Protein AF-G3AGZ5-F1 (afdb_monomer_lite)

Organism: Spathaspora passalidarum (strain NRRL Y-27907 / 11-Y1) (NCBI:txid619300)

Secondary structure (DSSP, 8-state):
---------------------------------------------PPPPP---TTT--SHHHHHHHH-TTGGGGTGGGTT-HHHHHH--HHHHHHTT--HHHHHHHHHHHHHHHTT-

InterPro domains:
  IPR019083 Small ribosomal subunit protein mS41, SAM domain [PF09597] (49-116)
  IPR019083 Small ribosomal subunit protein mS41, SAM domain [SM01238] (60-116)
  IPR039603 Small ribosomal subunit protein mS41 [PTHR28235] (26-116)

pLDDT: mean 77.02, std 18.62, range [36.03, 98.06]

Structure (mmCIF, N/CA/C/O backbone):
data_AF-G3AGZ5-F1
#
_entry.id   AF-G3AGZ5-F1
#
loop_
_atom_site.group_PDB
_atom_site.id
_atom_site.type_symbol
_atom_site.label_atom_id
_atom_site.label_alt_id
_atom_site.label_comp_id
_atom_site.label_asym_id
_atom_site.label_entity_id
_atom_site.label_seq_id
_atom_site.pdbx_PDB_ins_code
_atom_site.Cartn_x
_atom_site.Cartn_y
_atom_site.Cartn_z
_atom_site.occupancy
_atom_site.B_iso_or_equiv
_atom_site.auth_seq_id
_atom_site.auth_comp_id
_atom_site.auth_asym_id
_atom_site.auth_atom_id
_atom_site.pdbx_PDB_model_num
ATOM 1 N N . MET A 1 1 ? -22.542 43.946 63.167 1.00 36.03 1 MET A N 1
ATOM 2 C CA . MET A 1 1 ? -23.069 42.573 63.010 1.00 36.03 1 MET A CA 1
ATOM 3 C C . MET A 1 1 ? -21.912 41.630 62.716 1.00 36.03 1 MET A C 1
ATOM 5 O O . MET A 1 1 ? -21.098 41.969 61.873 1.00 36.03 1 MET A O 1
ATOM 9 N N . ASN A 1 2 ? -21.903 40.486 63.411 1.00 37.94 2 ASN A N 1
ATOM 10 C CA . ASN A 1 2 ? -21.143 39.243 63.182 1.00 37.94 2 ASN A CA 1
ATOM 11 C C . ASN A 1 2 ? -19.626 39.276 63.493 1.00 37.94 2 ASN A C 1
ATOM 13 O O . ASN A 1 2 ? -18.883 40.023 62.878 1.00 37.94 2 ASN A O 1
ATOM 17 N N . MET A 1 3 ? -19.170 38.638 64.589 1.00 41.66 3 MET A N 1
ATOM 18 C CA . MET A 1 3 ? -18.878 37.186 64.755 1.00 41.66 3 MET A CA 1
ATOM 19 C C . MET A 1 3 ? -17.578 36.803 63.998 1.00 41.66 3 MET A C 1
ATOM 21 O O . MET A 1 3 ? -17.454 37.169 62.846 1.00 41.66 3 MET A O 1
ATOM 25 N N . ILE A 1 4 ? -16.565 36.072 64.492 1.00 48.47 4 ILE A N 1
ATOM 26 C CA . ILE A 1 4 ? -16.442 35.106 65.591 1.00 48.47 4 ILE A CA 1
ATOM 27 C C . ILE A 1 4 ? -14.947 34.675 65.712 1.00 48.47 4 ILE A C 1
ATO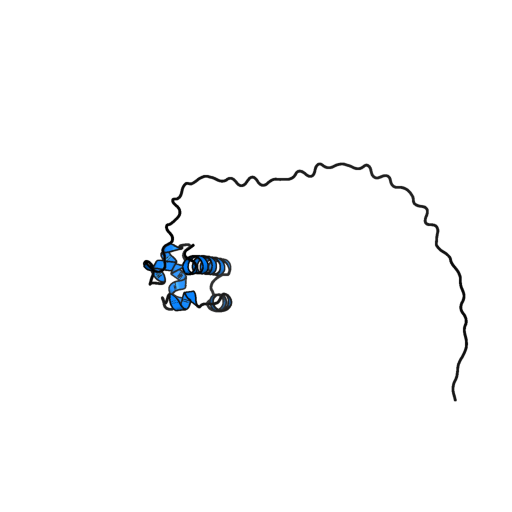M 29 O O . ILE A 1 4 ? -14.278 34.496 64.704 1.00 48.47 4 ILE A O 1
ATOM 33 N N . ARG A 1 5 ? -14.498 34.485 66.963 1.00 43.72 5 ARG A N 1
ATOM 34 C CA . ARG A 1 5 ? -13.606 33.454 67.567 1.00 43.72 5 ARG A CA 1
ATOM 35 C C . ARG A 1 5 ? -12.167 33.175 67.082 1.00 43.72 5 ARG A C 1
ATOM 37 O O . ARG A 1 5 ? -11.874 32.886 65.931 1.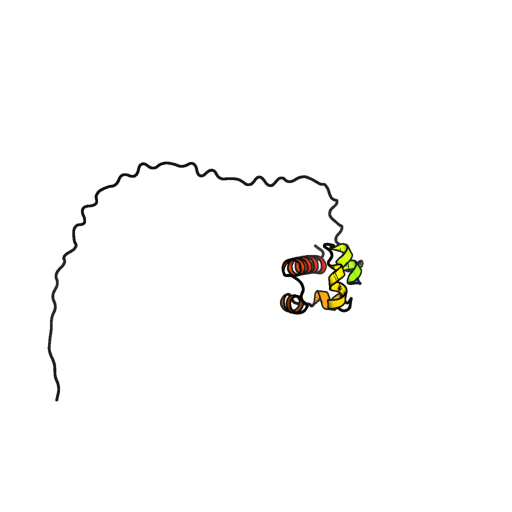00 43.72 5 ARG A O 1
ATOM 44 N N . SER A 1 6 ? -11.321 33.094 68.113 1.00 51.09 6 SER A N 1
ATOM 45 C CA . SER A 1 6 ? -10.044 32.388 68.217 1.00 51.09 6 SER A CA 1
ATOM 46 C C . SER A 1 6 ? -10.125 30.896 67.857 1.00 51.09 6 SER A C 1
ATOM 48 O O . SER A 1 6 ? -11.192 30.296 67.971 1.00 51.09 6 SER A O 1
ATOM 50 N N . LEU A 1 7 ? -8.976 30.274 67.556 1.00 51.97 7 LEU A N 1
ATOM 51 C CA . LEU A 1 7 ? -8.409 29.223 68.417 1.00 51.97 7 LEU A CA 1
ATOM 52 C C . LEU A 1 7 ? -6.987 28.833 67.974 1.00 51.97 7 LEU A C 1
ATOM 54 O O . LEU A 1 7 ? -6.756 28.423 66.840 1.00 51.97 7 LEU A O 1
ATOM 58 N N . VAL A 1 8 ? -6.063 28.887 68.930 1.00 54.06 8 VAL A N 1
ATOM 59 C CA . VAL A 1 8 ? -4.791 28.158 68.933 1.00 54.06 8 VAL A CA 1
ATOM 60 C C . VAL A 1 8 ? -5.085 26.659 69.086 1.00 54.06 8 VAL A C 1
ATOM 62 O O . VAL A 1 8 ? -5.826 26.259 69.982 1.00 54.06 8 VAL A O 1
ATOM 65 N N . ARG A 1 9 ? -4.473 25.818 68.251 1.00 45.97 9 ARG A N 1
ATOM 66 C CA . ARG A 1 9 ? -4.246 24.382 68.500 1.00 45.97 9 ARG A CA 1
ATOM 67 C C . ARG A 1 9 ? -2.811 24.123 68.041 1.00 45.97 9 ARG A C 1
ATOM 69 O O . ARG A 1 9 ? -2.475 24.459 66.917 1.00 45.97 9 ARG A O 1
ATOM 76 N N . GLY A 1 10 ? -1.879 23.697 68.881 1.00 41.59 10 GLY A N 1
ATOM 77 C CA . GLY A 1 10 ? -1.991 22.567 69.793 1.00 41.59 10 GLY A CA 1
ATOM 78 C C . GLY A 1 10 ? -1.141 21.452 69.194 1.00 41.59 10 GLY A C 1
ATOM 79 O O . GLY A 1 10 ? -1.623 20.683 68.372 1.00 41.59 10 GLY A O 1
ATOM 80 N N . SER A 1 11 ? 0.142 21.458 69.551 1.00 53.00 11 SER A N 1
ATOM 81 C CA . SER A 1 11 ? 1.127 20.430 69.226 1.00 53.00 11 SER A CA 1
ATOM 82 C C . SER A 1 11 ? 0.814 19.159 70.014 1.00 53.00 11 SER A C 1
ATOM 84 O O . SER A 1 11 ? 0.753 19.231 71.238 1.00 53.00 11 SER A O 1
ATOM 86 N N . THR A 1 12 ? 0.661 18.016 69.346 1.00 54.91 12 THR A N 1
ATOM 87 C CA . THR A 1 12 ? 0.907 16.696 69.945 1.00 54.91 12 THR A CA 1
ATOM 88 C C . THR A 1 12 ? 1.393 15.722 68.876 1.00 54.91 12 THR A C 1
ATOM 90 O O . THR A 1 12 ? 0.670 15.306 67.973 1.00 54.91 12 THR A O 1
ATOM 93 N N . SER A 1 13 ? 2.666 15.361 68.995 1.00 52.38 13 SER A N 1
ATOM 94 C CA . SER A 1 13 ? 3.299 14.223 68.345 1.00 52.38 13 SER A CA 1
ATOM 95 C C . SER A 1 13 ? 2.796 12.925 68.975 1.00 52.38 13 SER A C 1
ATOM 97 O O . SER A 1 13 ? 3.013 12.686 70.159 1.00 52.38 13 SER A O 1
ATOM 99 N N . ILE A 1 14 ? 2.167 12.053 68.189 1.00 55.12 14 ILE A N 1
ATOM 100 C CA . ILE A 1 14 ? 1.995 10.641 68.551 1.00 55.12 14 ILE A CA 1
ATOM 101 C C . ILE A 1 14 ? 2.201 9.821 67.278 1.00 55.12 14 ILE A C 1
ATOM 103 O O . ILE A 1 14 ? 1.270 9.563 66.520 1.00 55.12 14 ILE A O 1
ATOM 107 N N . PHE A 1 15 ? 3.451 9.443 67.019 1.00 53.22 15 PHE A N 1
ATOM 108 C CA . PHE A 1 15 ? 3.756 8.390 66.058 1.00 53.22 15 PHE A CA 1
ATOM 109 C C . PHE A 1 15 ? 3.524 7.042 66.751 1.00 53.22 15 PHE A C 1
ATOM 111 O O . PHE A 1 15 ? 4.142 6.796 67.791 1.00 53.22 15 PHE A O 1
ATOM 118 N N . PRO A 1 16 ? 2.671 6.147 66.225 1.00 48.84 16 PRO A N 1
ATOM 119 C CA . PRO A 1 16 ? 2.652 4.779 66.708 1.00 48.84 16 PRO A CA 1
ATOM 120 C C . PRO A 1 16 ? 3.961 4.099 66.290 1.00 48.84 16 PRO A C 1
ATOM 122 O O . PRO A 1 16 ? 4.265 3.966 65.105 1.00 48.84 16 PRO A O 1
ATOM 125 N N . SER A 1 17 ? 4.743 3.676 67.284 1.00 61.06 17 SER A N 1
ATOM 126 C CA . SER A 1 17 ? 5.869 2.762 67.100 1.00 61.06 17 SER A CA 1
ATOM 127 C C . SER A 1 17 ? 5.320 1.404 66.665 1.00 61.06 17 SER A C 1
ATOM 129 O O . SER A 1 17 ? 4.902 0.576 67.477 1.00 61.06 17 SER A O 1
ATOM 131 N N . VAL A 1 18 ? 5.246 1.209 65.350 1.00 60.84 18 VAL A N 1
ATOM 132 C CA . VAL A 1 18 ? 4.915 -0.074 64.739 1.00 60.84 18 VAL A CA 1
ATOM 133 C C . VAL A 1 18 ? 6.125 -0.983 64.925 1.00 60.84 18 VAL A C 1
ATOM 135 O O . VAL A 1 18 ? 7.178 -0.768 64.327 1.00 60.84 18 VAL A O 1
ATOM 138 N N . ARG A 1 19 ? 5.977 -2.008 65.772 1.00 59.19 19 ARG A N 1
ATOM 139 C CA . ARG A 1 19 ? 6.947 -3.101 65.890 1.00 59.19 19 ARG A CA 1
ATOM 140 C C . ARG A 1 19 ? 7.118 -3.754 64.519 1.00 59.19 19 ARG A C 1
ATOM 142 O O . ARG A 1 19 ? 6.216 -4.428 64.028 1.00 59.19 19 ARG A O 1
ATOM 149 N N . GLN A 1 20 ? 8.281 -3.546 63.914 1.00 62.34 20 GLN A N 1
ATOM 150 C CA . GLN A 1 20 ? 8.718 -4.268 62.727 1.00 62.34 20 GLN A CA 1
ATOM 151 C C . GLN A 1 20 ? 8.941 -5.731 63.127 1.00 62.34 20 GLN A C 1
ATOM 153 O O . GLN A 1 20 ? 9.929 -6.064 63.777 1.00 62.34 20 GLN A O 1
ATOM 158 N N . VAL A 1 21 ? 8.000 -6.607 62.777 1.00 61.81 21 VAL A N 1
ATOM 159 C CA . VAL A 1 21 ? 8.248 -8.049 62.763 1.00 61.81 21 VAL A CA 1
ATOM 160 C C . VAL A 1 21 ? 8.985 -8.323 61.462 1.00 61.81 21 VAL A C 1
ATOM 162 O O . VAL A 1 21 ? 8.410 -8.223 60.379 1.00 61.81 21 VAL A O 1
ATOM 165 N N . SER A 1 22 ? 10.281 -8.601 61.562 1.00 63.44 22 SER A N 1
ATOM 166 C CA . SER A 1 22 ? 11.102 -9.002 60.429 1.00 63.44 22 SER A CA 1
ATOM 167 C C . SER A 1 22 ? 10.648 -10.378 59.943 1.00 63.44 22 SER A C 1
ATOM 169 O O . SER A 1 22 ? 11.092 -11.410 60.445 1.00 63.44 22 SER A O 1
ATOM 171 N N . PHE A 1 23 ? 9.761 -10.402 58.955 1.00 61.91 23 PHE A N 1
ATOM 172 C CA . PHE A 1 23 ? 9.577 -11.574 58.113 1.00 61.91 23 PHE A CA 1
ATOM 173 C C . PHE A 1 23 ? 10.809 -11.698 57.211 1.00 61.91 23 PHE A C 1
ATOM 175 O O . PHE A 1 23 ? 10.897 -11.055 56.167 1.00 61.91 23 PHE A O 1
ATOM 182 N N . GLN A 1 24 ? 11.787 -12.504 57.629 1.00 61.97 24 GLN A N 1
ATOM 183 C CA . GLN A 1 24 ? 12.802 -13.015 56.711 1.00 61.97 24 GLN A CA 1
ATOM 184 C C . GLN A 1 24 ? 12.102 -13.945 55.717 1.00 61.97 24 GLN A C 1
ATOM 186 O O . GLN A 1 24 ? 11.768 -15.083 56.038 1.00 61.97 24 GLN A O 1
ATOM 191 N N . GLN A 1 25 ? 11.846 -13.447 54.509 1.00 67.00 25 GLN A N 1
ATOM 192 C CA . GLN A 1 25 ? 11.525 -14.314 53.383 1.00 67.00 25 GLN A CA 1
ATOM 193 C C . GLN A 1 25 ? 12.813 -15.034 52.958 1.00 67.00 25 GLN A C 1
ATOM 195 O O . GLN A 1 25 ? 13.832 -14.365 52.761 1.00 67.00 25 GLN A O 1
ATOM 200 N N . PRO A 1 26 ? 12.811 -16.370 52.792 1.00 62.22 26 PRO A N 1
ATOM 201 C CA . PRO A 1 26 ? 13.914 -17.024 52.114 1.00 62.22 26 PRO A CA 1
ATOM 202 C C . PRO A 1 26 ? 13.911 -16.530 50.667 1.00 62.22 26 PRO A C 1
ATOM 204 O O . PRO A 1 26 ? 12.908 -16.649 49.962 1.00 62.22 26 PRO A O 1
ATOM 207 N N . ALA A 1 27 ? 15.024 -15.946 50.229 1.00 66.62 27 ALA A N 1
ATOM 208 C CA . ALA A 1 27 ? 15.233 -15.610 48.831 1.00 66.62 27 ALA A CA 1
ATOM 209 C C . ALA A 1 27 ? 15.270 -16.917 48.028 1.00 66.62 27 ALA A C 1
ATOM 211 O O . ALA A 1 27 ? 16.311 -17.559 47.898 1.00 66.62 27 ALA A O 1
ATOM 212 N N . ILE A 1 28 ? 14.116 -17.341 47.515 1.00 65.81 28 ILE A N 1
ATOM 213 C CA . ILE A 1 28 ? 14.048 -18.413 46.530 1.00 65.81 28 ILE A CA 1
ATOM 214 C C . ILE A 1 28 ? 14.503 -17.773 45.222 1.00 65.81 28 ILE A C 1
ATOM 216 O O . ILE A 1 28 ? 13.729 -17.122 44.520 1.00 65.81 28 ILE A O 1
ATOM 220 N N . ILE A 1 29 ? 15.800 -17.900 44.944 1.00 65.56 29 ILE A N 1
ATOM 221 C CA . ILE A 1 29 ? 16.421 -17.497 43.685 1.00 65.56 29 ILE A CA 1
ATOM 222 C C . ILE A 1 29 ? 15.859 -18.436 42.617 1.00 65.56 29 ILE A C 1
ATOM 224 O O . ILE A 1 29 ? 16.414 -19.494 42.333 1.00 65.56 29 ILE A O 1
ATOM 228 N N . THR A 1 30 ? 14.697 -18.093 42.069 1.00 66.12 30 THR A N 1
ATOM 229 C CA . THR A 1 30 ? 14.209 -18.751 40.862 1.00 66.12 30 THR A CA 1
ATOM 230 C C . THR A 1 30 ? 15.116 -18.290 39.723 1.00 66.12 30 THR A C 1
ATOM 232 O O . THR A 1 30 ? 15.239 -17.082 39.497 1.00 66.12 30 THR A O 1
ATOM 235 N N . PRO A 1 31 ? 15.817 -19.195 39.016 1.00 62.03 31 PRO A N 1
ATOM 236 C CA . PRO A 1 31 ? 16.508 -18.791 37.811 1.00 62.03 31 PRO A CA 1
ATOM 237 C C . PRO A 1 31 ? 15.424 -18.338 36.836 1.00 62.03 31 PRO A C 1
ATOM 239 O O . PRO A 1 31 ? 14.583 -19.131 36.410 1.00 62.03 31 PRO A O 1
ATOM 242 N N . PHE A 1 32 ? 15.419 -17.044 36.519 1.00 63.94 32 PHE A N 1
ATOM 243 C CA . PHE A 1 32 ? 14.683 -16.506 35.388 1.00 63.94 32 PHE A CA 1
ATOM 244 C C . PHE A 1 32 ? 15.195 -17.248 34.153 1.00 63.94 32 PHE A C 1
ATOM 246 O O . PHE A 1 32 ? 16.249 -16.925 33.607 1.00 63.94 32 PHE A O 1
ATOM 253 N N . SER A 1 33 ? 14.504 -18.323 33.776 1.00 64.88 33 SER A N 1
ATOM 254 C CA . SER A 1 33 ? 14.775 -19.042 32.543 1.00 64.88 33 SER A CA 1
ATOM 255 C C . SER A 1 33 ? 14.459 -18.069 31.417 1.00 64.88 33 SER A C 1
ATOM 257 O O . SER A 1 33 ? 13.303 -17.855 31.050 1.00 64.88 33 SER A O 1
ATOM 259 N N . ALA A 1 34 ? 15.499 -17.390 30.936 1.00 64.75 34 ALA A N 1
ATOM 260 C CA . ALA A 1 34 ? 15.434 -16.571 29.750 1.00 64.75 34 ALA A CA 1
ATOM 261 C C . ALA A 1 34 ? 15.158 -17.521 28.582 1.00 64.75 34 ALA A C 1
ATOM 263 O O . ALA A 1 34 ? 16.075 -18.097 28.002 1.00 64.75 34 ALA A O 1
ATOM 264 N N . TYR A 1 35 ? 13.879 -17.714 28.264 1.00 64.00 35 TYR A N 1
ATOM 265 C CA . TYR A 1 35 ? 13.452 -18.339 27.022 1.00 64.00 35 TYR A CA 1
ATOM 266 C C . TYR A 1 35 ? 13.900 -17.439 25.868 1.00 64.00 35 TYR A C 1
ATOM 268 O O . TYR A 1 35 ? 13.162 -16.575 25.387 1.00 64.00 35 TYR A O 1
ATOM 276 N N . THR A 1 36 ? 15.142 -17.614 25.428 1.00 68.00 36 THR A N 1
ATOM 277 C CA . THR A 1 36 ? 15.618 -17.066 24.168 1.00 68.00 36 THR A CA 1
ATOM 278 C C . THR A 1 36 ? 14.890 -17.837 23.076 1.00 68.00 36 THR A C 1
ATOM 280 O O . THR A 1 36 ? 15.151 -19.007 22.807 1.00 68.00 36 THR A O 1
ATOM 283 N N . ARG A 1 37 ? 13.877 -17.205 22.476 1.00 64.00 37 ARG A N 1
ATOM 284 C CA . ARG A 1 37 ? 13.240 -17.740 21.273 1.00 64.00 37 ARG A CA 1
ATOM 285 C C . ARG A 1 37 ? 14.307 -17.795 20.184 1.00 64.00 37 ARG A C 1
ATOM 287 O O . ARG A 1 37 ? 14.635 -16.774 19.589 1.00 64.00 37 ARG A O 1
ATOM 294 N N . LEU A 1 38 ? 14.875 -18.979 19.970 1.00 68.94 38 LEU A N 1
ATOM 295 C CA . LEU A 1 38 ? 15.775 -19.252 18.861 1.00 68.94 38 LEU A CA 1
ATOM 296 C C . LEU A 1 38 ? 14.948 -19.135 17.578 1.00 68.94 38 LEU A C 1
ATOM 298 O O . LEU A 1 38 ? 14.122 -19.994 17.273 1.00 68.94 38 LEU A O 1
ATOM 302 N N . PHE A 1 39 ? 15.112 -18.028 16.856 1.00 69.12 39 PHE A N 1
ATOM 303 C CA . PHE A 1 39 ? 14.539 -17.888 15.525 1.00 69.12 39 PHE A CA 1
ATOM 304 C C . PHE A 1 39 ? 15.228 -18.909 14.614 1.00 69.12 39 PHE A C 1
ATOM 306 O O . PHE A 1 39 ? 16.428 -18.816 14.362 1.00 69.12 39 PHE A O 1
ATOM 313 N N . SER A 1 40 ? 14.478 -19.911 14.152 1.00 67.44 40 SER A N 1
ATOM 314 C CA . SER A 1 40 ? 14.949 -20.837 13.124 1.00 67.44 40 SER A CA 1
ATOM 315 C C . SER A 1 40 ? 15.080 -20.066 11.812 1.00 67.44 40 SER A C 1
ATOM 317 O O . SER A 1 40 ? 14.100 -19.824 11.110 1.00 67.44 40 SER A O 1
ATOM 319 N N . ASN A 1 41 ? 16.297 -19.625 11.501 1.00 62.72 41 ASN A N 1
ATOM 320 C CA . ASN A 1 41 ? 16.635 -19.098 10.187 1.00 62.72 41 ASN A CA 1
ATOM 321 C C . ASN A 1 41 ? 16.846 -20.288 9.248 1.00 62.72 41 ASN A C 1
ATOM 323 O O . ASN A 1 41 ? 17.981 -20.690 8.999 1.00 62.72 41 ASN A O 1
ATOM 327 N N . SER A 1 42 ? 15.766 -20.886 8.736 1.00 65.50 42 SER A N 1
ATOM 328 C CA . SER A 1 42 ? 15.911 -21.771 7.582 1.00 65.50 42 SER A CA 1
ATOM 329 C C . SER A 1 42 ? 16.436 -20.918 6.428 1.00 65.50 42 SER A C 1
ATOM 331 O O . SER A 1 42 ? 15.715 -20.057 5.918 1.00 65.50 42 SER A O 1
ATOM 333 N N . LEU A 1 43 ? 17.696 -21.124 6.045 1.00 61.94 43 LEU A N 1
ATOM 334 C CA . LEU A 1 43 ? 18.316 -20.508 4.874 1.00 61.94 43 LEU A CA 1
ATOM 335 C C . LEU A 1 43 ? 17.693 -21.095 3.603 1.00 61.94 43 LEU A C 1
ATOM 337 O O . LEU A 1 43 ? 18.331 -21.842 2.867 1.00 61.94 43 LEU A O 1
ATOM 341 N N . ILE A 1 44 ? 16.430 -20.772 3.330 1.00 60.59 44 ILE A N 1
ATOM 342 C CA . ILE A 1 44 ? 15.919 -20.910 1.975 1.00 60.59 44 ILE A CA 1
ATOM 343 C C . ILE A 1 44 ? 16.491 -19.720 1.213 1.00 60.59 44 ILE A C 1
ATOM 345 O O . ILE A 1 44 ? 16.020 -18.591 1.352 1.00 60.59 44 ILE A O 1
ATOM 349 N N . HIS A 1 45 ? 17.556 -19.975 0.450 1.00 57.22 45 HIS A N 1
ATOM 350 C CA . HIS A 1 45 ? 18.106 -19.050 -0.538 1.00 57.22 45 HIS A CA 1
ATOM 351 C C . HIS A 1 45 ? 17.080 -18.853 -1.664 1.00 57.22 45 HIS A C 1
ATOM 353 O O . HIS A 1 45 ? 17.235 -19.330 -2.785 1.00 57.22 45 HIS A O 1
ATOM 359 N N . HIS A 1 46 ? 15.997 -18.142 -1.371 1.00 60.19 46 HIS A N 1
ATOM 360 C CA . HIS A 1 46 ? 15.271 -17.442 -2.410 1.00 60.19 46 HIS A CA 1
ATOM 361 C C . HIS A 1 46 ? 16.177 -16.296 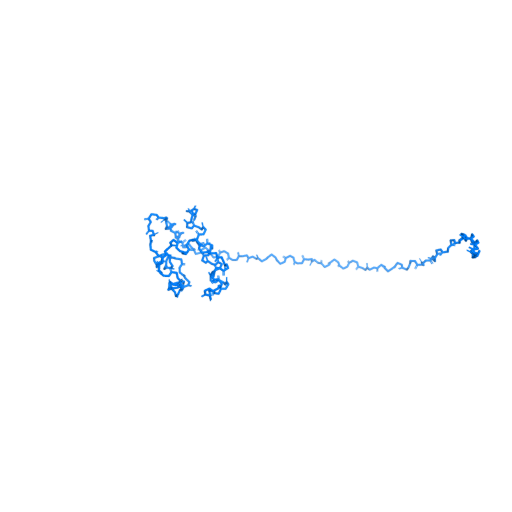-2.846 1.00 60.19 46 HIS A C 1
ATOM 363 O O . HIS A 1 46 ? 16.558 -15.465 -2.018 1.00 60.19 46 HIS A O 1
ATOM 369 N N . ALA A 1 47 ? 16.558 -16.269 -4.126 1.00 62.94 47 ALA A N 1
ATOM 370 C CA . ALA A 1 47 ? 17.184 -15.086 -4.700 1.00 62.94 47 ALA A CA 1
ATOM 371 C C . ALA A 1 47 ? 16.343 -13.868 -4.283 1.00 62.94 47 ALA A C 1
ATOM 373 O O . ALA A 1 47 ? 15.110 -13.941 -4.396 1.00 62.94 47 ALA A O 1
ATOM 374 N N . PRO A 1 48 ? 16.956 -12.79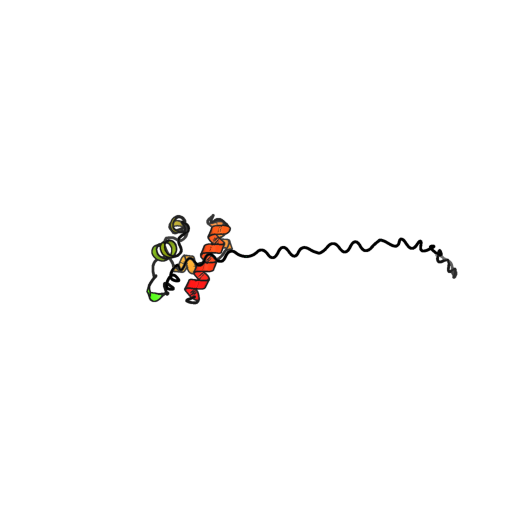4 -3.746 1.00 61.16 48 PRO A N 1
ATOM 375 C CA . PRO A 1 48 ? 16.192 -11.616 -3.389 1.00 61.16 48 PRO A CA 1
ATOM 376 C C . PRO A 1 48 ? 15.445 -11.193 -4.655 1.00 61.16 48 PRO A C 1
ATOM 378 O O . PRO A 1 48 ? 16.083 -11.066 -5.706 1.00 61.16 48 PRO A O 1
ATOM 381 N N . PRO A 1 49 ? 14.107 -11.065 -4.616 1.00 61.34 49 PRO A N 1
ATOM 382 C CA . PRO A 1 49 ? 13.385 -10.570 -5.770 1.00 61.34 49 PRO A CA 1
ATOM 383 C C . PRO A 1 49 ? 14.020 -9.230 -6.130 1.00 61.34 49 PRO A C 1
ATOM 385 O O . PRO A 1 49 ? 14.072 -8.332 -5.290 1.00 61.34 49 PRO A O 1
ATOM 388 N N . GLN A 1 50 ? 14.573 -9.149 -7.344 1.00 58.75 50 GLN A N 1
ATOM 389 C CA . GLN A 1 50 ? 15.132 -7.917 -7.892 1.00 58.75 50 GLN A CA 1
ATOM 390 C C . GLN A 1 50 ? 14.116 -6.799 -7.633 1.00 58.75 50 GLN A C 1
ATOM 392 O O . GLN A 1 50 ? 12.926 -7.020 -7.910 1.00 58.75 50 GLN A O 1
ATOM 397 N N . PRO A 1 51 ? 14.526 -5.640 -7.086 1.00 55.38 51 PRO A N 1
ATOM 398 C CA . PRO A 1 51 ? 13.603 -4.535 -6.920 1.00 55.38 51 PRO A CA 1
ATOM 399 C C . PRO A 1 51 ? 13.078 -4.201 -8.314 1.00 55.38 51 PRO A C 1
ATOM 401 O O . PRO A 1 51 ? 13.833 -3.820 -9.209 1.00 55.38 51 PRO A O 1
ATOM 404 N N . LYS A 1 52 ? 11.782 -4.436 -8.541 1.00 57.97 52 LYS A N 1
ATOM 405 C CA . LYS A 1 52 ? 11.119 -3.993 -9.765 1.00 57.97 52 LYS A CA 1
ATOM 406 C C . LYS A 1 52 ? 11.003 -2.482 -9.637 1.00 57.97 52 LYS A C 1
ATOM 408 O O . LYS A 1 52 ? 10.033 -1.977 -9.080 1.00 57.97 52 LYS A O 1
ATOM 413 N N . THR A 1 53 ? 12.061 -1.798 -10.050 1.00 60.94 53 THR A N 1
ATOM 414 C CA . THR A 1 53 ? 12.178 -0.347 -9.991 1.00 60.94 53 THR A CA 1
ATOM 415 C C . THR A 1 53 ? 11.079 0.305 -10.816 1.00 60.94 53 THR A C 1
ATOM 417 O O . THR A 1 53 ? 10.469 -0.306 -11.703 1.00 60.94 53 THR A O 1
ATOM 420 N N . LYS A 1 54 ? 10.865 1.591 -10.547 1.00 64.56 54 LYS A N 1
ATOM 421 C CA . LYS A 1 54 ? 9.896 2.458 -11.231 1.00 64.56 54 LYS A CA 1
ATOM 422 C C . LYS A 1 54 ? 9.953 2.388 -12.767 1.00 64.56 54 LYS A C 1
ATOM 424 O O . LYS A 1 54 ? 8.956 2.642 -13.430 1.00 64.56 54 LYS A O 1
ATOM 429 N N . ALA A 1 55 ? 11.105 2.029 -13.338 1.00 66.56 55 ALA A N 1
ATOM 430 C CA . ALA A 1 55 ? 11.285 1.879 -14.780 1.00 66.56 55 ALA A CA 1
ATOM 431 C C . ALA A 1 55 ? 10.523 0.681 -15.381 1.00 66.56 55 ALA A C 1
ATOM 433 O O . ALA A 1 55 ? 10.145 0.728 -16.547 1.00 66.56 55 ALA A O 1
ATOM 434 N N . ASN A 1 56 ? 10.293 -0.382 -14.604 1.00 68.19 56 ASN A N 1
ATOM 435 C CA . ASN A 1 56 ? 9.733 -1.647 -15.094 1.00 68.19 56 ASN A CA 1
ATOM 436 C C . ASN A 1 56 ? 8.213 -1.761 -14.863 1.00 68.19 56 ASN A C 1
ATOM 438 O O . ASN A 1 56 ? 7.538 -2.564 -15.498 1.00 68.19 56 ASN A O 1
ATOM 442 N N . VAL A 1 57 ? 7.646 -0.969 -13.948 1.00 75.38 57 VAL A N 1
ATOM 443 C CA . VAL A 1 57 ? 6.238 -1.100 -13.545 1.00 75.38 57 VAL A CA 1
ATOM 444 C C . VAL A 1 57 ? 5.523 0.237 -13.690 1.00 75.38 57 VAL A C 1
ATOM 446 O O . VAL A 1 57 ? 5.620 1.092 -12.814 1.00 75.38 57 VAL A O 1
ATOM 449 N N . GLN A 1 58 ? 4.795 0.392 -14.797 1.00 82.00 58 GLN A N 1
ATOM 450 C CA . GLN A 1 58 ? 3.911 1.542 -15.037 1.00 82.00 58 GLN A CA 1
ATOM 451 C C . GLN A 1 58 ? 2.438 1.229 -14.717 1.00 82.00 58 GLN A C 1
ATOM 453 O O . GLN A 1 58 ? 1.670 2.140 -14.413 1.00 82.00 58 GLN A O 1
ATOM 458 N N . ASP A 1 59 ? 2.066 -0.057 -14.694 1.00 92.75 59 ASP A N 1
ATOM 459 C CA . ASP A 1 59 ? 0.688 -0.509 -14.479 1.00 92.75 59 ASP A CA 1
ATOM 460 C C . ASP A 1 59 ? 0.453 -1.022 -13.053 1.00 92.75 59 ASP A C 1
ATOM 462 O O . ASP A 1 59 ? 1.277 -1.749 -12.481 1.00 92.75 59 ASP A O 1
ATOM 466 N N . LEU A 1 60 ? -0.722 -0.710 -12.494 1.00 94.56 60 LEU A N 1
ATOM 467 C CA . LEU A 1 60 ? -1.103 -1.146 -11.148 1.00 94.56 60 LEU A CA 1
ATOM 468 C C . LEU A 1 60 ? -1.256 -2.667 -11.051 1.00 94.56 60 LEU A C 1
ATOM 470 O O . LEU A 1 60 ? -0.857 -3.272 -10.058 1.00 94.56 60 LEU A O 1
ATOM 474 N N . GLU A 1 61 ? -1.801 -3.300 -12.089 1.00 94.44 61 GLU A N 1
ATOM 475 C CA . GLU A 1 61 ? -1.998 -4.750 -12.117 1.00 94.44 61 GLU A CA 1
ATOM 476 C C . GLU A 1 61 ? -0.660 -5.492 -12.051 1.00 94.44 61 GLU A C 1
ATOM 478 O O . GLU A 1 61 ? -0.497 -6.426 -11.262 1.00 94.44 61 GLU A O 1
ATOM 483 N N . THR A 1 62 ? 0.329 -5.031 -12.818 1.00 93.38 62 THR A N 1
ATOM 484 C CA . THR A 1 62 ? 1.693 -5.570 -12.796 1.00 93.38 62 THR A CA 1
ATOM 485 C C . THR A 1 62 ? 2.330 -5.402 -11.418 1.00 93.38 62 THR A C 1
ATOM 487 O O . THR A 1 62 ? 2.983 -6.327 -10.926 1.00 93.38 62 THR A O 1
ATOM 490 N N . PHE A 1 63 ? 2.096 -4.263 -10.757 1.00 93.06 63 PHE A N 1
ATOM 491 C CA . PHE A 1 63 ? 2.559 -4.020 -9.392 1.00 93.06 63 PHE A CA 1
ATOM 492 C C . PHE A 1 63 ? 1.926 -4.993 -8.382 1.00 93.06 63 PHE A C 1
ATOM 494 O O . PHE A 1 63 ? 2.644 -5.658 -7.634 1.00 93.06 63 PHE A O 1
ATOM 501 N N . PHE A 1 64 ? 0.599 -5.146 -8.389 1.00 94.81 64 PHE A N 1
ATOM 502 C CA . PHE A 1 64 ? -0.113 -6.047 -7.472 1.00 94.81 64 PHE A CA 1
ATOM 503 C C . PHE A 1 64 ? 0.233 -7.522 -7.704 1.00 94.81 64 PHE A C 1
ATOM 505 O O . PHE A 1 64 ? 0.460 -8.265 -6.745 1.00 94.81 64 PHE A O 1
ATOM 512 N N . LYS A 1 65 ? 0.403 -7.943 -8.963 1.00 93.75 65 LYS A N 1
ATOM 513 C CA . LYS A 1 65 ? 0.925 -9.280 -9.290 1.00 93.75 65 LYS A CA 1
ATOM 514 C C . LYS A 1 65 ? 2.345 -9.486 -8.761 1.00 93.75 65 LYS A C 1
ATOM 516 O O . LYS A 1 65 ? 2.662 -10.570 -8.280 1.00 93.75 65 LYS A O 1
ATOM 521 N N . ALA A 1 66 ? 3.199 -8.464 -8.836 1.00 91.31 66 ALA A N 1
ATOM 522 C CA . ALA A 1 66 ? 4.583 -8.555 -8.383 1.00 91.31 66 ALA A CA 1
ATOM 523 C C . ALA A 1 66 ? 4.715 -8.677 -6.860 1.00 91.31 66 ALA A C 1
ATOM 525 O O . ALA A 1 66 ? 5.540 -9.459 -6.392 1.00 91.31 66 ALA A O 1
ATOM 526 N N . ILE A 1 67 ? 3.926 -7.918 -6.095 1.00 92.06 67 ILE A N 1
ATOM 527 C CA . ILE A 1 67 ? 3.945 -8.018 -4.630 1.00 92.06 67 ILE A CA 1
ATOM 528 C C . ILE A 1 67 ? 3.243 -9.308 -4.175 1.00 92.06 67 ILE A C 1
ATOM 530 O O . ILE A 1 67 ? 3.739 -9.993 -3.281 1.00 92.06 67 ILE A O 1
ATOM 534 N N . GLY A 1 68 ? 2.151 -9.701 -4.840 1.00 91.88 68 GLY A N 1
ATOM 535 C CA . GLY A 1 68 ? 1.402 -10.927 -4.572 1.00 91.88 68 GLY A CA 1
ATOM 536 C C . GLY A 1 68 ? 0.351 -10.772 -3.467 1.00 91.88 68 GLY A C 1
ATOM 537 O O . GLY A 1 68 ? -0.254 -9.710 -3.302 1.00 91.88 68 GLY A O 1
ATOM 538 N N . ARG A 1 69 ? 0.105 -11.859 -2.714 1.00 89.50 69 ARG A N 1
ATOM 539 C CA . ARG A 1 69 ? -0.899 -11.946 -1.624 1.00 89.50 69 ARG A CA 1
ATOM 540 C C . 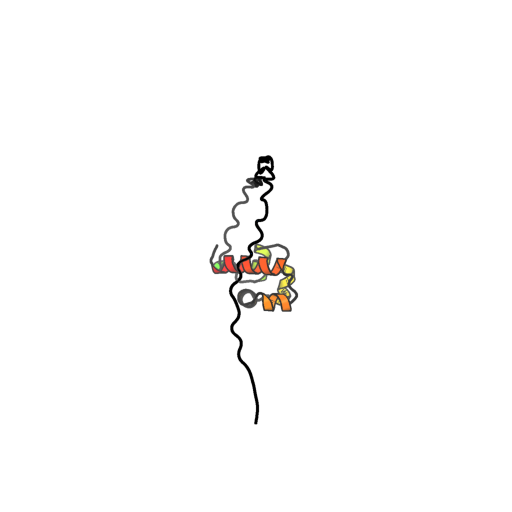ARG A 1 69 ? -2.319 -11.552 -2.047 1.00 89.50 69 ARG A C 1
ATOM 542 O O . ARG A 1 69 ? -3.002 -10.865 -1.299 1.00 89.50 69 ARG A O 1
ATOM 549 N N . ASN A 1 70 ? -2.725 -11.968 -3.245 1.00 91.62 70 ASN A N 1
ATOM 550 C CA . ASN A 1 70 ? -4.050 -11.715 -3.823 1.00 91.62 70 ASN A CA 1
ATOM 551 C C . ASN A 1 70 ? -4.457 -10.235 -3.914 1.00 91.62 70 ASN A C 1
ATOM 553 O O . ASN A 1 70 ? -5.616 -9.940 -4.153 1.00 91.62 70 ASN A O 1
ATOM 557 N N . THR A 1 71 ? -3.511 -9.293 -3.836 1.00 94.06 71 THR A N 1
ATOM 558 C CA . THR A 1 71 ? -3.807 -7.847 -3.914 1.00 94.06 71 THR A CA 1
ATOM 559 C C . THR A 1 71 ? -4.465 -7.407 -5.227 1.00 94.06 71 THR A C 1
ATOM 561 O O . THR A 1 71 ? -5.073 -6.343 -5.275 1.00 94.06 71 THR A O 1
ATOM 564 N N . VAL A 1 72 ? -4.398 -8.245 -6.266 1.00 95.19 72 VAL A N 1
ATOM 565 C CA . VAL A 1 72 ? -5.073 -8.074 -7.563 1.00 95.19 72 VAL A CA 1
ATOM 566 C C . VAL A 1 72 ? -6.591 -7.901 -7.405 1.00 95.19 72 VAL A C 1
ATOM 568 O O . VAL A 1 72 ? -7.184 -7.154 -8.173 1.00 95.19 72 VAL A O 1
ATOM 571 N N . GLU A 1 73 ? -7.213 -8.497 -6.382 1.00 94.94 73 GLU A N 1
ATOM 572 C CA . GLU A 1 73 ? -8.657 -8.358 -6.110 1.00 94.94 73 GLU A CA 1
ATOM 573 C C . GLU A 1 73 ? -9.085 -6.913 -5.798 1.00 94.94 73 GLU A C 1
ATOM 575 O O . GLU A 1 73 ? -10.241 -6.543 -5.969 1.00 94.94 73 GLU A O 1
ATOM 580 N N . HIS A 1 74 ? -8.144 -6.071 -5.367 1.00 95.56 74 HIS A N 1
ATOM 581 C CA . HIS A 1 74 ? -8.392 -4.671 -5.039 1.00 95.56 74 HIS A CA 1
ATOM 582 C C . HIS A 1 74 ? -8.115 -3.718 -6.209 1.00 95.56 74 HIS A C 1
ATOM 584 O O . HIS A 1 74 ? -8.141 -2.508 -6.005 1.00 95.56 74 HIS A O 1
ATOM 590 N N . LEU A 1 75 ? -7.830 -4.219 -7.419 1.00 95.19 75 LEU A N 1
ATOM 591 C CA . LEU A 1 75 ? -7.545 -3.377 -8.591 1.00 95.19 75 LEU A CA 1
ATOM 592 C C . LEU A 1 75 ? -8.681 -2.415 -8.926 1.00 95.19 75 LEU A C 1
ATOM 594 O O . LEU A 1 75 ? -8.430 -1.238 -9.193 1.00 95.19 75 LEU A O 1
ATOM 598 N N . GLU A 1 76 ? -9.911 -2.922 -8.892 1.00 95.38 76 GLU A N 1
ATOM 599 C CA . GLU A 1 76 ? -11.110 -2.172 -9.268 1.00 95.38 76 GLU A CA 1
ATOM 600 C C . GLU A 1 76 ? -11.340 -0.968 -8.347 1.00 95.38 76 GLU A C 1
ATOM 602 O O . GLU A 1 76 ? -11.756 0.088 -8.808 1.00 95.38 76 GLU A O 1
ATOM 607 N N . LEU A 1 77 ? -10.956 -1.066 -7.068 1.00 95.88 77 LEU A N 1
ATOM 608 C CA . LEU A 1 77 ? -11.075 0.032 -6.096 1.00 95.88 77 LEU A CA 1
ATOM 609 C C . LEU A 1 77 ? -10.220 1.256 -6.481 1.00 95.88 77 LEU A C 1
ATOM 611 O O . LEU A 1 77 ? -10.535 2.399 -6.137 1.00 95.88 77 LEU A O 1
ATOM 615 N N . PHE A 1 78 ? -9.127 1.030 -7.212 1.00 95.56 78 PHE A N 1
ATOM 616 C CA . PHE A 1 78 ? -8.205 2.075 -7.654 1.00 95.56 78 PHE A CA 1
ATOM 617 C C . PHE A 1 78 ? -8.369 2.434 -9.136 1.00 95.56 78 PHE A C 1
ATOM 619 O O . PHE A 1 78 ? -7.491 3.099 -9.687 1.00 95.56 78 PHE A O 1
ATOM 626 N N . ASP A 1 79 ? -9.452 2.005 -9.789 1.00 93.94 79 ASP A N 1
ATOM 627 C CA . ASP A 1 79 ? -9.687 2.196 -11.228 1.00 93.94 79 ASP A CA 1
ATOM 628 C C . ASP A 1 79 ? -8.515 1.691 -12.101 1.00 93.94 79 ASP A C 1
ATOM 630 O O . ASP A 1 79 ? -8.223 2.251 -13.156 1.00 93.94 79 ASP A O 1
ATOM 634 N N . GLY A 1 80 ? -7.749 0.699 -11.624 1.00 91.75 80 GLY A N 1
ATOM 635 C CA . GLY A 1 80 ? -6.527 0.229 -12.296 1.00 91.75 80 GLY A CA 1
ATOM 636 C C . GLY A 1 80 ? -5.373 1.248 -12.352 1.00 91.75 80 GLY A C 1
ATOM 637 O O . GLY A 1 80 ? -4.358 0.994 -13.000 1.00 91.75 80 GLY A O 1
ATOM 638 N N . SER A 1 81 ? -5.483 2.389 -11.666 1.00 94.19 81 SER A N 1
ATOM 639 C CA . SER A 1 81 ? -4.535 3.499 -11.765 1.00 94.19 81 SER A CA 1
ATOM 640 C C . SER A 1 81 ? -3.450 3.442 -10.688 1.00 94.19 81 SER A C 1
ATOM 642 O O . SER A 1 81 ? -3.697 3.669 -9.498 1.00 94.19 81 SER A O 1
ATOM 644 N N . LEU A 1 82 ? -2.203 3.210 -11.109 1.00 93.00 82 LEU A N 1
ATOM 645 C CA . LEU A 1 82 ? -1.040 3.218 -10.218 1.00 93.00 82 LEU A CA 1
ATOM 646 C C . LEU A 1 82 ? -0.867 4.538 -9.443 1.00 93.00 82 LEU A C 1
ATOM 648 O O . LEU A 1 82 ? -0.721 4.478 -8.221 1.00 93.00 82 LEU A O 1
ATOM 652 N N . PRO A 1 83 ? -0.934 5.736 -10.061 1.00 93.38 83 PRO A N 1
ATOM 653 C CA . PRO A 1 83 ? -0.781 6.985 -9.315 1.00 93.38 83 PRO A CA 1
ATOM 654 C C . PRO A 1 83 ? -1.892 7.214 -8.280 1.00 93.38 83 PRO A C 1
ATOM 656 O O . PRO A 1 83 ? -1.624 7.843 -7.254 1.00 93.38 83 PRO A O 1
ATOM 659 N N . LYS A 1 84 ? -3.109 6.692 -8.502 1.00 95.44 84 LYS A N 1
ATOM 660 C CA . LYS A 1 84 ? -4.194 6.738 -7.507 1.00 95.44 84 LYS A CA 1
ATOM 661 C C . LYS A 1 84 ? -3.821 5.913 -6.274 1.00 95.44 84 LYS A C 1
ATOM 663 O O . LYS A 1 84 ? -3.899 6.417 -5.158 1.00 95.44 84 LYS A O 1
ATOM 668 N N . PHE A 1 85 ? -3.325 4.691 -6.475 1.00 96.25 85 PHE A N 1
ATOM 669 C CA . PHE A 1 85 ? -2.832 3.842 -5.387 1.00 96.25 85 PHE A CA 1
ATOM 670 C C . PHE A 1 85 ? -1.649 4.470 -4.630 1.00 96.25 85 PHE A C 1
ATOM 672 O O . PHE A 1 85 ? -1.627 4.463 -3.398 1.00 96.25 85 PHE A O 1
ATOM 679 N N . LEU A 1 86 ? -0.676 5.049 -5.342 1.00 94.19 86 LEU A N 1
ATOM 680 C CA . LEU A 1 86 ? 0.497 5.658 -4.707 1.00 94.19 86 LEU A CA 1
ATOM 681 C C . LEU A 1 86 ? 0.105 6.827 -3.790 1.00 94.19 86 LEU A C 1
ATOM 683 O O . LEU A 1 86 ? 0.643 6.952 -2.694 1.00 94.19 86 LEU A O 1
ATOM 687 N N . LYS A 1 87 ? -0.891 7.628 -4.178 1.00 95.88 87 LYS A N 1
ATOM 688 C CA . LYS A 1 87 ? -1.389 8.746 -3.361 1.00 95.88 87 LYS A CA 1
ATOM 689 C C . LYS A 1 87 ? -2.314 8.318 -2.218 1.00 95.88 87 LYS A C 1
ATOM 691 O O . LYS A 1 87 ? -2.437 9.065 -1.252 1.00 95.88 87 LYS A O 1
ATOM 696 N N . ALA A 1 88 ? -2.928 7.138 -2.305 1.00 96.81 88 ALA A N 1
ATOM 697 C CA . ALA A 1 88 ? -3.982 6.726 -1.386 1.00 96.81 88 ALA A CA 1
ATOM 698 C C . ALA A 1 88 ? -3.514 6.652 0.078 1.00 96.81 88 ALA A C 1
ATOM 700 O O . ALA A 1 88 ? -2.489 6.047 0.407 1.00 96.81 88 ALA A O 1
ATOM 701 N N . SER A 1 89 ? -4.275 7.233 0.998 1.00 97.06 89 SER A N 1
ATOM 702 C CA . SER A 1 89 ? -3.971 7.160 2.427 1.00 97.06 89 SER A CA 1
ATOM 703 C C . SER A 1 89 ? -4.488 5.863 3.064 1.00 97.06 89 SER A C 1
ATOM 705 O O . SER A 1 89 ? -5.368 5.175 2.547 1.00 97.06 89 SER A O 1
ATOM 707 N N . SER A 1 90 ? -3.974 5.521 4.252 1.00 97.62 90 SER A N 1
ATOM 708 C CA . SER A 1 90 ? -4.492 4.375 5.017 1.00 97.62 90 SER A CA 1
ATOM 709 C C . SER A 1 90 ? -5.977 4.549 5.393 1.00 97.62 90 SER A C 1
ATOM 711 O O . SER A 1 90 ? -6.707 3.567 5.522 1.00 97.62 90 SER A O 1
ATOM 713 N N . ALA A 1 91 ? -6.432 5.792 5.574 1.00 97.94 91 ALA A N 1
ATOM 714 C CA . ALA A 1 91 ? -7.829 6.086 5.876 1.00 97.94 91 ALA A CA 1
ATOM 715 C C . ALA A 1 91 ? -8.726 5.840 4.653 1.00 97.94 91 ALA A C 1
ATOM 717 O O . ALA A 1 91 ? -9.709 5.117 4.769 1.00 97.94 91 ALA A O 1
ATOM 718 N N . GLU A 1 92 ? -8.324 6.325 3.477 1.00 97.81 92 GLU A N 1
ATOM 719 C CA . GLU A 1 92 ? -9.048 6.111 2.212 1.00 97.81 92 GLU A CA 1
ATOM 720 C C . GLU A 1 92 ? -9.142 4.622 1.865 1.00 97.81 92 GLU A C 1
ATOM 722 O O . GLU A 1 92 ? -10.203 4.105 1.534 1.00 97.81 92 GLU A O 1
ATOM 727 N N . MET A 1 93 ? -8.044 3.876 2.028 1.00 97.75 93 MET A N 1
ATOM 728 C CA . MET A 1 93 ? -8.046 2.425 1.817 1.00 97.75 93 MET A CA 1
ATOM 729 C C . MET A 1 93 ? -8.979 1.683 2.782 1.00 97.75 93 MET A C 1
ATOM 731 O O . MET A 1 93 ? -9.529 0.646 2.423 1.00 97.75 93 MET A O 1
ATOM 735 N N . LYS A 1 94 ? -9.160 2.189 4.008 1.00 98.06 94 LYS A N 1
ATOM 736 C CA . LYS A 1 94 ? -10.130 1.630 4.958 1.00 98.06 94 LYS A CA 1
ATOM 737 C C . LYS A 1 94 ? -11.565 1.903 4.498 1.00 98.06 94 LYS A C 1
ATOM 739 O O . LYS A 1 94 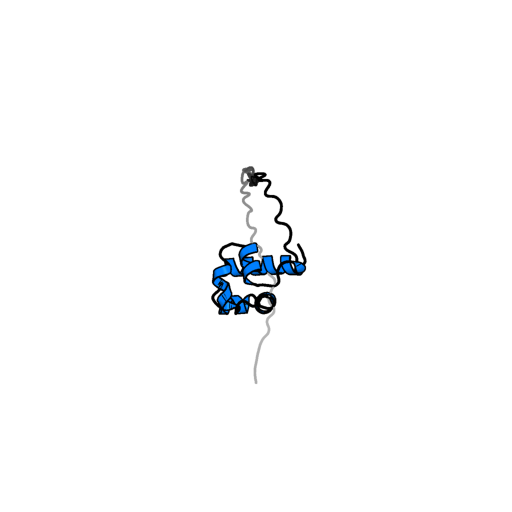? -12.398 1.013 4.624 1.00 98.06 94 LYS A O 1
ATOM 744 N N . GLU A 1 95 ? -11.840 3.097 3.983 1.00 97.81 95 GLU A N 1
ATOM 745 C CA . GLU A 1 95 ? -13.159 3.485 3.468 1.00 97.81 95 GLU A CA 1
ATOM 746 C C . GLU A 1 95 ? -13.567 2.663 2.239 1.00 97.81 95 GLU A C 1
ATOM 748 O O . GLU A 1 95 ? -14.704 2.214 2.156 1.00 97.81 95 GLU A O 1
ATOM 753 N N . MET A 1 96 ? -12.613 2.338 1.361 1.00 96.75 96 MET A N 1
ATOM 754 C CA . MET A 1 96 ? -12.818 1.418 0.230 1.00 96.75 96 MET A CA 1
ATOM 755 C C . MET A 1 96 ? -13.039 -0.052 0.642 1.00 96.75 96 MET A C 1
ATOM 757 O O . MET A 1 96 ? -13.222 -0.910 -0.216 1.00 96.75 96 MET A O 1
ATOM 761 N N . GLY A 1 97 ? -12.990 -0.374 1.939 1.00 97.19 97 GLY A N 1
ATOM 762 C CA . GLY A 1 97 ? -13.240 -1.725 2.450 1.00 97.19 97 GLY A CA 1
ATOM 763 C C . GLY A 1 97 ? -12.019 -2.649 2.486 1.00 97.19 97 GLY A C 1
ATOM 764 O O . GLY A 1 97 ? -12.167 -3.844 2.734 1.00 97.19 97 GLY A O 1
ATOM 765 N N . ILE A 1 98 ? -10.799 -2.134 2.291 1.00 97.44 98 ILE A N 1
ATOM 766 C CA . ILE A 1 98 ? -9.584 -2.961 2.341 1.00 97.44 98 ILE A CA 1
ATOM 767 C C . ILE A 1 98 ? -9.250 -3.309 3.797 1.00 97.44 98 ILE A C 1
ATOM 769 O O . ILE A 1 98 ? -9.081 -2.432 4.655 1.00 97.44 98 ILE A O 1
ATOM 773 N N . GLU A 1 99 ? -9.081 -4.603 4.076 1.00 97.44 99 GLU A N 1
ATOM 774 C CA . GLU A 1 99 ? -8.778 -5.113 5.412 1.00 97.44 99 GLU A CA 1
ATOM 775 C C . GLU A 1 99 ? -7.449 -4.556 5.962 1.00 97.44 99 GLU A C 1
ATOM 777 O O . GLU A 1 99 ? -6.490 -4.266 5.239 1.00 97.44 99 GLU A O 1
ATOM 782 N N . THR A 1 100 ? -7.350 -4.430 7.287 1.00 97.69 100 THR A N 1
ATOM 783 C CA . THR A 1 100 ? -6.188 -3.823 7.952 1.00 97.69 100 THR A CA 1
ATOM 784 C C . THR A 1 100 ? -4.876 -4.551 7.659 1.00 97.69 100 THR A C 1
ATOM 786 O O . THR A 1 100 ? -3.834 -3.901 7.536 1.00 97.69 100 THR A O 1
ATOM 789 N N . ARG A 1 101 ? -4.885 -5.883 7.536 1.00 96.62 101 ARG A N 1
ATOM 790 C CA . ARG A 1 101 ? -3.683 -6.652 7.188 1.00 96.62 101 ARG A CA 1
ATOM 791 C C . ARG A 1 101 ? -3.198 -6.335 5.775 1.00 96.62 101 ARG A C 1
ATOM 793 O O . ARG A 1 101 ? -2.015 -6.026 5.606 1.00 96.62 101 ARG A O 1
ATOM 800 N N . THR A 1 102 ? -4.104 -6.371 4.803 1.00 96.88 102 THR A N 1
ATOM 801 C CA . THR A 1 102 ? -3.812 -6.123 3.387 1.00 96.88 102 THR A CA 1
ATOM 802 C C . THR A 1 102 ? -3.350 -4.689 3.166 1.00 96.88 102 THR A C 1
ATOM 804 O O . THR A 1 102 ? -2.297 -4.460 2.574 1.00 96.88 102 THR A O 1
ATOM 807 N N . ARG A 1 103 ? -4.026 -3.718 3.783 1.00 97.56 103 ARG A N 1
ATOM 808 C CA . ARG A 1 103 ? -3.645 -2.305 3.719 1.00 97.56 103 ARG A CA 1
ATOM 809 C C . ARG A 1 103 ? -2.223 -2.038 4.217 1.00 97.56 103 ARG A C 1
ATOM 811 O O . ARG A 1 103 ? -1.434 -1.408 3.517 1.00 97.56 103 ARG A O 1
ATOM 818 N N . ARG A 1 104 ? -1.853 -2.544 5.403 1.00 97.94 104 ARG A N 1
ATOM 819 C CA . ARG A 1 104 ? -0.480 -2.387 5.935 1.00 97.94 104 ARG A CA 1
ATOM 820 C C . ARG A 1 104 ? 0.564 -2.992 5.004 1.00 97.94 104 ARG A C 1
ATOM 822 O O . ARG A 1 104 ? 1.657 -2.452 4.855 1.00 97.94 104 ARG A O 1
ATOM 829 N N . TYR A 1 105 ? 0.235 -4.136 4.416 1.00 97.44 105 TYR A N 1
ATOM 830 C CA . TYR A 1 105 ? 1.107 -4.821 3.482 1.00 97.44 105 TYR A CA 1
ATOM 831 C C . TYR A 1 105 ? 1.333 -4.007 2.201 1.00 97.44 105 TYR A C 1
ATOM 833 O O . TYR A 1 105 ? 2.484 -3.801 1.818 1.00 97.44 105 TYR A O 1
ATOM 841 N N . MET A 1 106 ? 0.262 -3.491 1.597 1.00 96.50 106 MET A N 1
ATOM 842 C CA . MET A 1 106 ? 0.323 -2.650 0.400 1.00 96.50 106 MET A CA 1
ATOM 843 C C . MET A 1 106 ? 1.114 -1.362 0.654 1.00 96.50 106 MET A C 1
ATOM 845 O O . MET A 1 106 ? 2.007 -1.041 -0.122 1.00 96.50 106 MET A O 1
ATOM 849 N N . ILE A 1 107 ? 0.873 -0.673 1.777 1.00 96.62 107 ILE A N 1
ATOM 850 C CA . ILE A 1 107 ? 1.608 0.553 2.145 1.00 96.62 107 ILE A CA 1
ATOM 851 C C . ILE A 1 107 ? 3.105 0.274 2.326 1.00 96.62 107 ILE A C 1
ATOM 853 O O . ILE A 1 107 ? 3.940 1.056 1.875 1.00 96.62 107 ILE A O 1
ATOM 857 N N . ARG A 1 108 ? 3.469 -0.856 2.947 1.00 95.69 108 ARG A N 1
ATOM 858 C CA . ARG A 1 108 ? 4.878 -1.252 3.089 1.00 95.69 108 ARG A CA 1
ATOM 859 C C . ARG A 1 108 ? 5.553 -1.433 1.730 1.00 95.69 108 ARG A C 1
ATOM 861 O O . ARG A 1 108 ? 6.699 -1.025 1.568 1.00 95.69 108 ARG A O 1
ATOM 868 N N . TRP A 1 109 ? 4.872 -2.063 0.777 1.00 95.00 109 TRP A N 1
ATOM 869 C CA . TRP A 1 109 ? 5.413 -2.250 -0.568 1.00 95.00 109 TRP A CA 1
ATOM 870 C C . TRP A 1 109 ? 5.435 -0.972 -1.385 1.00 95.00 109 TRP A C 1
ATOM 872 O O . TRP A 1 109 ? 6.403 -0.760 -2.104 1.00 95.00 109 TRP A O 1
ATOM 882 N N . ARG A 1 110 ? 4.438 -0.096 -1.227 1.00 94.00 110 ARG A N 1
ATOM 883 C CA . ARG A 1 110 ? 4.489 1.252 -1.792 1.00 94.00 110 ARG A CA 1
ATOM 884 C C . ARG A 1 110 ? 5.746 1.980 -1.332 1.00 94.00 110 ARG A C 1
ATOM 886 O O . ARG A 1 110 ? 6.481 2.487 -2.162 1.00 94.00 110 ARG A O 1
ATOM 893 N N . TYR A 1 111 ? 6.021 1.975 -0.028 1.00 93.62 111 TYR A N 1
ATOM 894 C CA . TYR A 1 111 ? 7.216 2.622 0.510 1.00 93.62 111 TYR A CA 1
ATOM 895 C C . TYR A 1 111 ? 8.500 2.055 -0.110 1.00 93.62 111 TYR A C 1
ATOM 897 O O . TYR A 1 111 ? 9.376 2.813 -0.510 1.00 93.62 111 TYR A O 1
ATOM 905 N N . LYS A 1 112 ? 8.599 0.728 -0.252 1.00 91.00 112 LYS A N 1
ATOM 906 C CA . LYS A 1 112 ? 9.737 0.102 -0.942 1.00 91.00 112 LYS A CA 1
ATOM 907 C C . LYS A 1 112 ? 9.856 0.539 -2.401 1.00 91.00 112 LYS A C 1
ATOM 909 O O . LYS A 1 112 ? 10.950 0.844 -2.846 1.00 91.00 112 LYS A O 1
ATOM 914 N N . PHE A 1 113 ? 8.732 0.599 -3.110 1.00 89.62 113 PHE A N 1
ATOM 915 C CA . PHE A 1 113 ? 8.670 1.018 -4.507 1.00 89.62 113 PHE A CA 1
ATOM 916 C C . PHE A 1 113 ? 9.078 2.484 -4.703 1.00 89.62 113 PHE A C 1
ATOM 918 O O . PHE A 1 113 ? 9.767 2.800 -5.661 1.00 89.62 113 PHE A O 1
ATOM 925 N N . GLU A 1 114 ? 8.686 3.382 -3.796 1.00 89.50 114 GLU A N 1
ATOM 926 C CA . GLU A 1 114 ? 9.039 4.808 -3.873 1.00 89.50 114 GLU A CA 1
ATOM 927 C C . GLU A 1 114 ? 10.501 5.095 -3.510 1.00 89.50 114 GLU A C 1
ATOM 929 O O . GLU A 1 114 ? 11.056 6.082 -3.986 1.00 89.50 114 GLU A O 1
ATOM 934 N N . ASN A 1 115 ? 11.114 4.251 -2.675 1.00 89.38 115 ASN A N 1
ATOM 935 C CA . ASN A 1 115 ? 12.495 4.412 -2.209 1.00 89.38 115 ASN A CA 1
ATOM 936 C C . ASN A 1 115 ? 13.490 3.477 -2.927 1.00 89.38 115 ASN A C 1
ATOM 938 O O . ASN A 1 115 ? 14.648 3.429 -2.524 1.00 89.38 115 ASN A O 1
ATOM 942 N N . ASP A 1 116 ? 13.046 2.728 -3.946 1.00 79.44 116 ASP A N 1
ATOM 943 C CA . ASP A 1 116 ? 13.833 1.714 -4.670 1.00 79.44 116 ASP A CA 1
ATOM 944 C C . ASP A 1 116 ? 14.577 0.716 -3.733 1.00 79.44 116 ASP A C 1
ATOM 946 O O . ASP A 1 116 ? 15.760 0.422 -3.919 1.00 79.44 116 ASP A O 1
ATOM 950 N N . LEU A 1 117 ? 13.872 0.188 -2.713 1.00 68.19 117 LEU A N 1
ATOM 951 C CA . LEU A 1 117 ? 14.382 -0.727 -1.660 1.00 68.19 117 LEU A CA 1
ATOM 952 C C . LEU A 1 117 ? 14.061 -2.219 -1.862 1.00 68.19 117 LEU A C 1
ATOM 954 O O . LEU A 1 117 ? 12.944 -2.550 -2.327 1.00 68.19 117 LEU A O 1
#

Radius of gyration: 33.74 Å; chains: 1; bounding box: 41×64×85 Å

Sequence (117 aa):
MNMIRSLVRGSTSIFPSVRQVSFQQPAIITPFSAYTRLFSNSLIHHAPPQPKTKANVQDLETFFKAIGRNTVEHLELFDGSLPKFLKASSAEMKEMGIETRTRRYMIRWRYKFENDL

Foldseek 3Di:
DDDDDDDDDDDDDDDPPDPDPDPPDPPPPDPPPPPPPPPPPPPPPPPPPQLCEPVNDQWPCVLCVSLDPPCNVCCVVQVRHPVSLLPDDLVNCVVSVNDPVRSVSSVVVSVCRVVVD